Protein AF-A0A957EZR6-F1 (afdb_monomer)

Sequence (97 aa):
QTHYALALNYYDKAIENLSNEEQSQTAYDLEGAAYHLEMGLVWNGQSPSDDLVTLIGEIHTVTADIVTGNNVTPNQDAIDALGQHIQQLGEAVSGNQ

Nearest PDB structures (foldseek):
  6lea-assembly2_B  TM=6.381E-01  e=4.619E-01  Helicobacter pylori CPY1124
  3k1i-assembly2_B  TM=6.486E-01  e=7.116E-01  Helicobacter pylori 26695
  5xsj-assembly1_L  TM=7.041E-01  e=6.875E+00  Clostridium beijerinckii NCIMB 8052
  6dg6-assembly6_F  TM=4.941E-01  e=3.407E+00  synthetic construct
  5cwn-assembly1_A  TM=4.876E-01  e=6.875E+00  synthetic construct

Mean predicted aligned error: 6.13 Å

pLDDT: mean 79.16, std 13.03, range [39.66, 93.62]

Radius of gyration: 13.09 Å; Cα co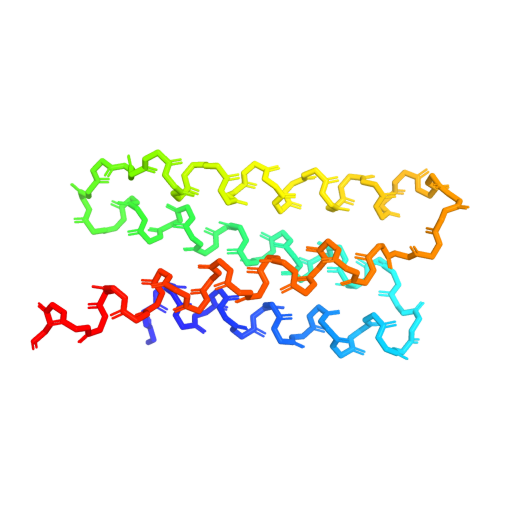ntacts (8 Å, |Δi|>4): 88; chains: 1; bounding box: 38×19×36 Å

Solvent-accessible surface area (backbone atoms only — not comparable to full-atom values): 5234 Å² total; per-residue (Å²): 132,56,36,63,61,51,16,52,53,23,42,56,47,18,55,53,27,48,76,70,68,33,52,73,56,18,30,52,22,35,52,48,16,38,54,25,48,54,50,37,31,67,73,68,72,47,81,74,50,71,69,58,54,49,49,42,52,50,43,55,52,53,30,48,48,49,73,69,59,70,86,56,76,70,56,59,69,58,55,53,49,51,51,53,53,52,49,54,52,50,48,60,59,60,73,73,109

Structure (mmCIF, N/CA/C/O backbone):
data_AF-A0A957EZR6-F1
#
_entry.id   AF-A0A957EZR6-F1
#
loop_
_atom_site.group_PDB
_atom_site.id
_atom_site.type_symbol
_atom_site.label_atom_id
_atom_site.label_alt_id
_atom_site.label_comp_id
_atom_site.label_asym_id
_atom_site.label_entity_id
_atom_site.label_seq_id
_atom_site.pdbx_PDB_ins_code
_atom_site.Cartn_x
_atom_site.Cartn_y
_atom_site.Cartn_z
_atom_site.occupancy
_atom_site.B_iso_or_equiv
_atom_site.auth_seq_id
_atom_site.auth_comp_id
_atom_site.auth_asym_id
_atom_site.auth_atom_id
_atom_site.pdbx_PDB_model_num
ATOM 1 N N . GLN A 1 1 ? 18.119 5.367 -2.198 1.00 56.03 1 GLN A N 1
ATOM 2 C CA . GLN A 1 1 ? 17.105 4.299 -2.086 1.00 56.03 1 GLN A CA 1
ATOM 3 C C . GLN A 1 1 ? 16.323 4.270 -3.384 1.00 56.03 1 GLN A C 1
ATOM 5 O O . 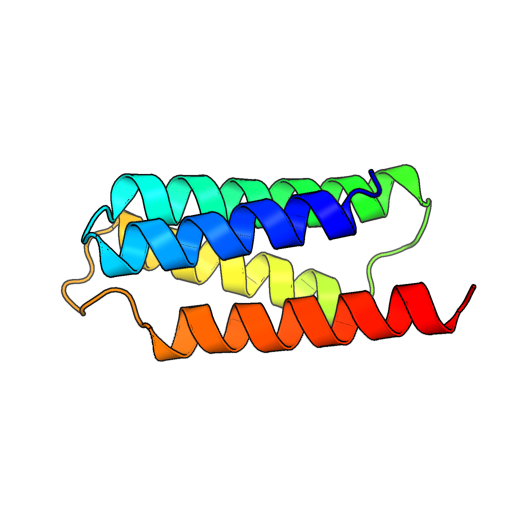GLN A 1 1 ? 16.051 5.337 -3.920 1.00 56.03 1 GLN A O 1
ATOM 10 N N . THR A 1 2 ? 16.037 3.087 -3.922 1.00 78.50 2 THR A N 1
ATOM 11 C CA . THR A 1 2 ? 15.140 2.944 -5.075 1.00 78.50 2 THR A CA 1
ATOM 12 C C . THR A 1 2 ? 13.709 3.280 -4.648 1.00 78.50 2 THR A C 1
ATOM 14 O O . THR A 1 2 ? 13.357 3.121 -3.480 1.00 78.50 2 THR A O 1
ATOM 17 N N . HIS A 1 3 ? 12.881 3.741 -5.582 1.00 82.50 3 HIS A N 1
ATOM 18 C CA . HIS A 1 3 ? 11.464 4.021 -5.333 1.00 82.50 3 HIS A CA 1
ATOM 19 C C . HIS A 1 3 ? 10.716 2.810 -4.745 1.00 82.50 3 HIS A C 1
ATOM 21 O O . HIS A 1 3 ? 9.948 2.969 -3.805 1.00 82.50 3 HIS A O 1
ATOM 27 N N . TYR A 1 4 ? 11.053 1.593 -5.182 1.00 80.12 4 TYR A N 1
ATOM 28 C CA . TYR A 1 4 ? 10.543 0.350 -4.593 1.00 80.12 4 TYR A CA 1
ATOM 29 C C . TYR A 1 4 ? 10.891 0.172 -3.108 1.00 80.12 4 TYR A C 1
ATOM 31 O O . TYR A 1 4 ? 10.034 -0.208 -2.319 1.00 80.12 4 TYR A O 1
ATOM 39 N N . ALA A 1 5 ? 12.124 0.484 -2.696 1.00 83.38 5 ALA A N 1
ATOM 40 C CA . ALA A 1 5 ? 12.513 0.387 -1.287 1.00 83.38 5 ALA A CA 1
ATOM 41 C C . ALA A 1 5 ? 11.769 1.407 -0.408 1.00 83.38 5 ALA A C 1
ATOM 43 O O . ALA A 1 5 ? 11.521 1.149 0.767 1.00 83.38 5 ALA A O 1
ATOM 44 N N . LEU A 1 6 ? 11.412 2.565 -0.973 1.00 88.25 6 LEU A N 1
ATOM 45 C CA . LEU A 1 6 ? 10.580 3.552 -0.287 1.00 88.25 6 LEU A CA 1
ATOM 46 C C . LEU A 1 6 ? 9.131 3.067 -0.182 1.00 88.25 6 LEU A C 1
ATOM 48 O O . LEU A 1 6 ? 8.563 3.162 0.898 1.00 88.25 6 LEU A O 1
ATOM 52 N N . ALA A 1 7 ? 8.573 2.486 -1.248 1.00 88.50 7 ALA A N 1
ATOM 53 C CA . ALA A 1 7 ? 7.231 1.908 -1.218 1.00 88.50 7 ALA A CA 1
ATOM 54 C C . ALA A 1 7 ? 7.091 0.811 -0.147 1.00 88.50 7 ALA A C 1
ATOM 56 O O . ALA A 1 7 ? 6.147 0.845 0.636 1.00 88.50 7 ALA A O 1
ATOM 57 N N . LEU A 1 8 ? 8.077 -0.089 -0.043 1.00 86.56 8 LEU A N 1
ATOM 58 C CA . LEU A 1 8 ? 8.145 -1.094 1.026 1.00 86.56 8 LEU A CA 1
ATOM 59 C C . LEU A 1 8 ? 8.194 -0.458 2.421 1.00 86.56 8 LEU A C 1
ATOM 61 O O . LEU A 1 8 ? 7.455 -0.868 3.304 1.00 86.56 8 LEU A O 1
ATOM 65 N N . ASN A 1 9 ? 9.013 0.580 2.619 1.00 90.69 9 ASN A N 1
ATOM 66 C CA . ASN A 1 9 ? 9.099 1.253 3.918 1.00 90.69 9 ASN A CA 1
ATOM 67 C C . ASN A 1 9 ? 7.771 1.894 4.347 1.00 90.69 9 ASN A C 1
ATOM 69 O O . ASN A 1 9 ? 7.439 1.882 5.529 1.00 90.69 9 ASN A O 1
ATOM 73 N N . TYR A 1 10 ? 7.040 2.484 3.403 1.00 92.06 10 TYR A N 1
ATOM 74 C CA . TYR A 1 10 ? 5.714 3.037 3.661 1.00 92.06 10 TYR A CA 1
ATOM 75 C C . TYR A 1 10 ? 4.689 1.937 3.947 1.00 92.06 10 TYR A C 1
ATOM 77 O O . TYR A 1 10 ? 3.927 2.055 4.899 1.00 92.06 10 TYR A O 1
ATOM 85 N N . TYR A 1 11 ? 4.727 0.831 3.205 1.00 90.69 11 TYR A N 1
ATOM 86 C CA . TYR A 1 11 ? 3.889 -0.329 3.494 1.00 90.69 11 TYR A CA 1
ATOM 87 C C . TYR A 1 11 ? 4.134 -0.897 4.907 1.00 90.69 11 TYR A C 1
ATOM 89 O O . TYR A 1 11 ? 3.182 -1.112 5.655 1.00 90.69 11 TYR A O 1
ATOM 97 N N . ASP A 1 12 ? 5.396 -1.056 5.320 1.00 90.75 12 ASP A N 1
ATOM 98 C CA . ASP A 1 12 ? 5.741 -1.541 6.665 1.00 90.75 12 ASP A CA 1
ATO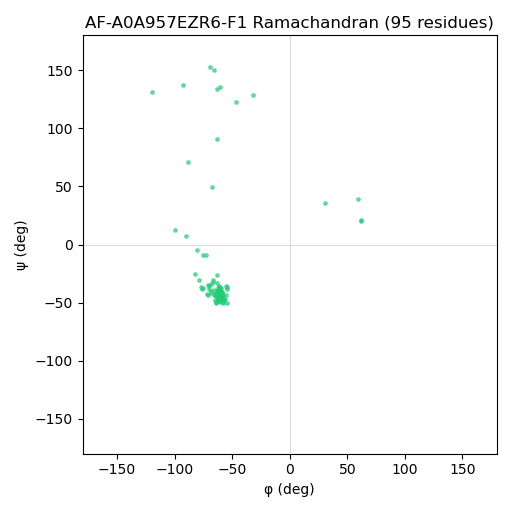M 99 C C . ASP A 1 12 ? 5.178 -0.620 7.765 1.00 90.75 12 ASP A C 1
ATOM 101 O O . ASP A 1 12 ? 4.657 -1.095 8.775 1.00 90.75 12 ASP A O 1
ATOM 105 N N . LYS A 1 13 ? 5.223 0.704 7.553 1.00 92.31 13 LYS A N 1
ATOM 106 C CA . LYS A 1 13 ? 4.603 1.680 8.465 1.00 92.31 13 LYS A CA 1
ATOM 107 C C . LYS A 1 13 ? 3.086 1.564 8.491 1.00 92.31 13 LYS A C 1
ATOM 109 O O . LYS A 1 13 ? 2.500 1.659 9.562 1.00 92.31 13 LYS A O 1
ATOM 114 N N . ALA A 1 14 ? 2.445 1.332 7.347 1.00 89.25 14 ALA A N 1
ATOM 115 C CA . ALA A 1 14 ? 1.003 1.119 7.304 1.00 89.25 14 ALA A CA 1
ATOM 116 C C . ALA A 1 14 ? 0.592 -0.091 8.165 1.00 89.25 14 ALA A C 1
ATOM 118 O O . ALA A 1 14 ? -0.372 0.002 8.917 1.00 89.25 14 ALA A O 1
ATOM 119 N N . ILE A 1 15 ? 1.359 -1.187 8.134 1.00 88.44 15 ILE A N 1
ATOM 120 C CA . ILE A 1 15 ? 1.136 -2.362 8.996 1.00 88.44 15 ILE A CA 1
ATOM 121 C C . ILE A 1 15 ? 1.317 -2.034 10.485 1.00 88.44 15 ILE A C 1
ATOM 123 O O . ILE A 1 15 ? 0.513 -2.461 11.322 1.00 88.44 15 ILE A O 1
ATOM 127 N N . GLU A 1 16 ? 2.359 -1.276 10.832 1.00 90.25 16 GLU A N 1
ATOM 128 C CA . GLU A 1 16 ? 2.594 -0.831 12.210 1.00 90.25 16 GLU A CA 1
ATOM 129 C C . GLU A 1 16 ? 1.427 0.029 12.718 1.00 90.25 16 GLU A C 1
ATOM 131 O O . GLU A 1 16 ? 0.863 -0.239 13.780 1.00 90.25 16 GLU A O 1
ATOM 136 N N . ASN A 1 17 ? 1.005 1.011 11.924 1.00 88.62 17 ASN A N 1
ATOM 137 C CA . ASN A 1 17 ? -0.071 1.933 12.277 1.00 88.62 17 ASN A CA 1
ATOM 138 C C . ASN A 1 17 ? -1.433 1.242 12.332 1.00 88.62 17 ASN A C 1
ATOM 140 O O . ASN A 1 17 ? -2.238 1.546 13.212 1.00 88.62 17 ASN A O 1
ATOM 144 N N . LEU A 1 18 ? -1.660 0.243 11.482 1.00 85.00 18 LEU A N 1
ATOM 145 C CA . LEU A 1 18 ? -2.841 -0.605 11.555 1.00 85.00 18 LEU A CA 1
ATOM 146 C C . LEU A 1 18 ? -2.905 -1.369 12.880 1.00 85.00 18 LEU A C 1
ATOM 148 O O . LEU A 1 18 ? -3.947 -1.390 13.536 1.00 85.00 18 LEU A O 1
ATOM 152 N N . SER A 1 19 ? -1.779 -1.956 13.288 1.00 85.62 19 SER A N 1
ATOM 153 C CA . SER A 1 19 ? -1.660 -2.706 14.545 1.00 85.62 19 SER A CA 1
ATOM 154 C C . SER A 1 19 ? -1.888 -1.820 15.775 1.00 85.62 19 SER A C 1
ATOM 156 O O . SER A 1 19 ? -2.334 -2.308 16.813 1.00 85.62 19 SER A O 1
ATOM 158 N N . ASN A 1 20 ? -1.617 -0.519 15.646 1.00 84.88 20 ASN A N 1
ATOM 159 C CA . ASN A 1 20 ? -1.849 0.502 16.667 1.00 84.88 20 ASN A CA 1
ATOM 160 C C . ASN A 1 20 ? -3.246 1.153 16.583 1.00 84.88 20 ASN A C 1
ATOM 162 O O . ASN A 1 20 ? -3.508 2.116 17.300 1.00 84.88 20 ASN A O 1
ATOM 166 N N . GLU A 1 21 ? -4.141 0.649 15.724 1.00 83.38 21 GLU A N 1
ATOM 167 C CA . GLU A 1 21 ? -5.483 1.201 15.468 1.00 83.38 21 GLU A CA 1
ATOM 168 C C . GLU A 1 21 ? -5.478 2.643 14.896 1.00 83.38 21 GLU A C 1
ATOM 170 O O . GLU A 1 21 ? -6.486 3.354 14.924 1.00 83.38 21 GLU A O 1
ATOM 175 N N . GLU A 1 22 ? -4.365 3.082 14.300 1.00 87.06 22 GLU A N 1
ATOM 176 C CA . GLU A 1 22 ? -4.187 4.409 13.703 1.00 87.06 22 GLU A CA 1
ATOM 177 C C . GLU A 1 22 ? -4.623 4.427 12.227 1.00 87.06 22 GLU A C 1
ATOM 179 O O . GLU A 1 22 ? -3.819 4.533 11.297 1.00 87.06 22 GLU A O 1
ATOM 184 N N . GLN A 1 23 ? -5.933 4.333 11.989 1.00 83.94 23 GLN A N 1
ATOM 185 C CA . GLN A 1 23 ? -6.511 4.202 10.640 1.00 83.94 23 GLN A CA 1
ATOM 186 C C . GLN A 1 23 ? -6.100 5.326 9.676 1.00 83.94 23 GLN A C 1
ATOM 188 O O . GLN A 1 23 ? -5.672 5.061 8.554 1.00 83.94 23 GLN A O 1
ATOM 193 N N . SER A 1 24 ? -6.176 6.586 10.111 1.00 86.88 24 SER A N 1
ATOM 194 C CA . SER A 1 24 ? -5.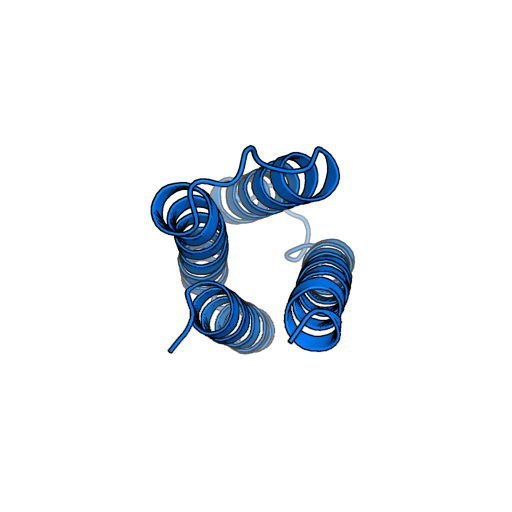796 7.729 9.269 1.00 86.88 24 SER A CA 1
ATOM 195 C C . SER A 1 24 ? 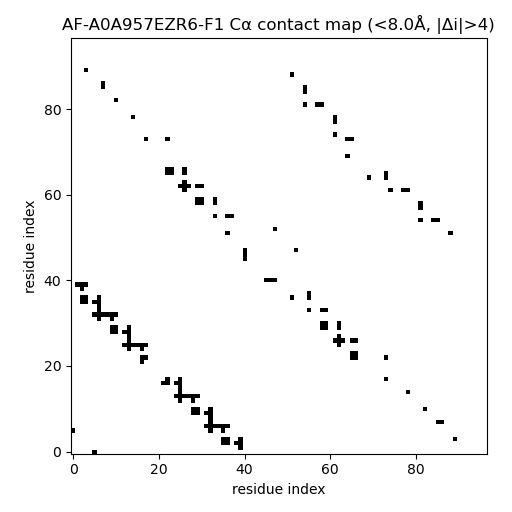-4.324 7.687 8.861 1.00 86.88 24 SER A C 1
ATOM 197 O O . SER A 1 24 ? -3.982 8.069 7.744 1.00 86.88 24 SER A O 1
ATOM 199 N N . GLN A 1 25 ? -3.459 7.217 9.760 1.00 90.69 25 GLN A N 1
ATOM 200 C CA . GLN A 1 25 ? -2.031 7.104 9.497 1.00 90.69 25 GLN A CA 1
ATOM 201 C C . GLN A 1 25 ? -1.734 5.895 8.595 1.00 90.69 25 GLN A C 1
ATOM 203 O O . GLN A 1 25 ? -0.960 6.016 7.652 1.00 90.69 25 GLN A O 1
ATOM 208 N N . THR A 1 26 ? -2.443 4.781 8.795 1.00 89.69 26 THR A N 1
ATOM 209 C CA . THR A 1 26 ? -2.417 3.611 7.900 1.00 89.69 26 THR A CA 1
ATOM 210 C C . THR A 1 26 ? -2.735 4.012 6.458 1.00 89.69 26 THR A C 1
ATOM 212 O O . THR A 1 26 ? -1.977 3.699 5.545 1.00 89.69 26 THR A O 1
ATOM 215 N N . ALA A 1 27 ? -3.824 4.761 6.251 1.00 89.19 27 ALA A N 1
ATOM 216 C CA . ALA A 1 27 ? -4.215 5.259 4.934 1.00 89.19 27 ALA A CA 1
ATOM 217 C C . ALA A 1 27 ? -3.161 6.201 4.327 1.00 89.19 27 ALA A C 1
ATOM 219 O O . ALA A 1 27 ? -2.841 6.095 3.145 1.00 89.19 27 ALA A O 1
ATOM 220 N N . TYR A 1 28 ? -2.594 7.103 5.133 1.00 92.62 28 TYR A N 1
ATOM 221 C CA . TYR A 1 28 ? -1.534 8.005 4.681 1.00 92.62 28 TYR A CA 1
ATOM 222 C C . TYR A 1 28 ? -0.294 7.242 4.201 1.00 92.62 28 TYR A C 1
ATOM 224 O O . TYR A 1 28 ? 0.266 7.556 3.150 1.00 92.62 28 TYR A O 1
ATOM 232 N N . ASP A 1 29 ? 0.131 6.230 4.954 1.00 93.62 29 ASP A N 1
ATOM 233 C CA . ASP A 1 29 ? 1.303 5.442 4.599 1.00 93.62 29 ASP A CA 1
ATOM 234 C C . ASP A 1 29 ? 1.046 4.545 3.376 1.00 93.62 29 ASP A C 1
ATOM 236 O O . ASP A 1 29 ? 1.924 4.428 2.523 1.00 93.62 29 ASP A O 1
ATOM 240 N N . LEU A 1 30 ? -0.167 4.005 3.198 1.00 91.31 30 LEU A N 1
ATOM 241 C CA . LEU A 1 30 ? -0.552 3.297 1.968 1.00 91.31 30 LEU A CA 1
ATOM 242 C C . LEU A 1 30 ? -0.492 4.205 0.727 1.00 91.31 30 LEU A C 1
ATOM 244 O O . LEU A 1 30 ? 0.094 3.820 -0.284 1.00 91.31 30 LEU A O 1
ATOM 248 N N . GLU A 1 31 ? -1.002 5.435 0.807 1.00 93.19 31 GLU A N 1
ATOM 249 C CA . GLU A 1 31 ? -0.860 6.423 -0.277 1.00 93.19 31 GLU A CA 1
ATOM 250 C C . GLU A 1 31 ? 0.609 6.759 -0.565 1.00 93.19 31 GLU A C 1
ATOM 252 O O . GLU A 1 31 ? 1.015 6.885 -1.723 1.00 93.19 31 GLU A O 1
ATOM 257 N N . GLY A 1 32 ? 1.445 6.833 0.474 1.00 93.25 32 GLY A N 1
ATOM 258 C CA . GLY A 1 32 ? 2.893 6.965 0.319 1.00 93.25 32 GLY A CA 1
ATOM 259 C C . GLY A 1 32 ? 3.508 5.801 -0.466 1.00 93.25 32 GLY A C 1
ATOM 260 O O . GLY A 1 32 ? 4.348 6.021 -1.346 1.00 93.25 32 GLY A O 1
ATOM 261 N N . ALA A 1 33 ? 3.071 4.568 -0.200 1.00 90.69 33 ALA A N 1
ATOM 262 C CA . ALA A 1 33 ? 3.526 3.390 -0.931 1.00 90.69 33 ALA A CA 1
ATOM 263 C C . ALA A 1 33 ? 3.133 3.452 -2.417 1.00 90.69 33 ALA A C 1
ATOM 265 O O . ALA A 1 33 ? 4.007 3.298 -3.276 1.00 90.69 33 ALA A O 1
ATOM 266 N N . ALA A 1 34 ? 1.866 3.757 -2.722 1.00 91.00 34 ALA A N 1
ATOM 267 C CA . ALA A 1 34 ? 1.378 3.928 -4.094 1.00 91.00 34 ALA A CA 1
ATOM 268 C C . ALA A 1 34 ? 2.155 5.018 -4.846 1.00 91.00 34 ALA A C 1
ATOM 270 O O . ALA A 1 34 ? 2.698 4.759 -5.920 1.00 91.00 34 ALA A O 1
ATOM 271 N N . TYR A 1 35 ? 2.315 6.198 -4.242 1.00 91.19 35 TYR A N 1
ATOM 272 C CA . TYR A 1 35 ? 3.073 7.303 -4.833 1.00 91.19 35 TYR A CA 1
ATOM 273 C C . TYR A 1 35 ? 4.50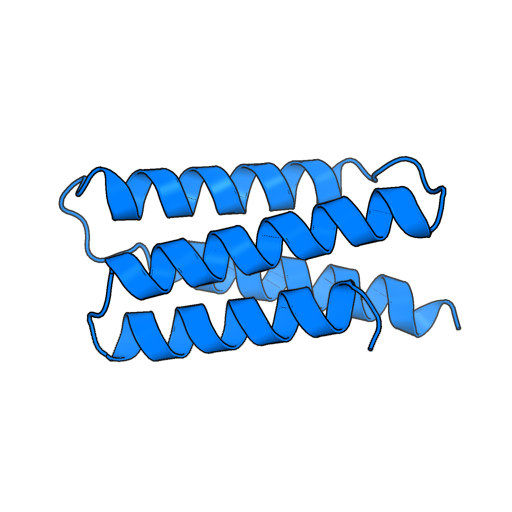1 6.892 -5.210 1.00 91.19 35 TYR A C 1
ATOM 275 O O . TYR A 1 35 ? 5.011 7.228 -6.283 1.00 91.19 35 TYR A O 1
ATOM 283 N N . HIS A 1 36 ? 5.186 6.150 -4.339 1.00 89.12 36 HIS A N 1
ATOM 284 C CA . HIS A 1 36 ? 6.542 5.713 -4.639 1.00 89.12 36 HIS A CA 1
ATOM 285 C C . HIS A 1 36 ? 6.590 4.664 -5.753 1.00 89.12 36 HIS A C 1
ATOM 287 O O . HIS A 1 36 ? 7.505 4.733 -6.574 1.00 89.12 36 HIS A O 1
ATOM 293 N N . LEU A 1 37 ? 5.613 3.759 -5.836 1.00 85.69 37 LEU A N 1
ATOM 294 C CA . LEU A 1 37 ? 5.477 2.824 -6.956 1.00 85.69 37 LEU A CA 1
ATOM 295 C C . LEU A 1 37 ? 5.257 3.565 -8.287 1.00 85.69 37 LEU A C 1
ATOM 297 O O . LEU A 1 37 ? 5.971 3.304 -9.258 1.00 85.69 37 LEU A O 1
ATOM 301 N N . GLU A 1 38 ? 4.362 4.555 -8.309 1.00 86.38 38 GLU A N 1
ATOM 302 C CA . GLU A 1 38 ? 4.116 5.424 -9.468 1.00 86.38 38 GLU A CA 1
ATOM 303 C C . GLU A 1 38 ? 5.372 6.183 -9.903 1.00 86.38 38 GLU A C 1
ATOM 305 O O . GLU A 1 38 ? 5.739 6.212 -11.079 1.00 86.38 38 GLU A O 1
ATOM 310 N N . MET A 1 39 ? 6.093 6.772 -8.952 1.00 83.00 39 MET A N 1
ATOM 311 C CA . MET A 1 39 ? 7.314 7.511 -9.256 1.00 83.00 39 MET A CA 1
ATOM 312 C C . MET A 1 39 ? 8.440 6.606 -9.769 1.00 83.00 39 MET A C 1
ATOM 314 O O . MET A 1 39 ? 9.224 7.025 -10.625 1.00 83.00 39 MET A O 1
ATOM 318 N N . GLY A 1 40 ? 8.506 5.357 -9.297 1.00 75.56 40 GLY A N 1
ATOM 319 C CA . GLY A 1 40 ? 9.434 4.353 -9.813 1.00 75.56 40 GLY A CA 1
ATOM 320 C C . GLY A 1 40 ? 9.228 4.066 -11.302 1.00 75.56 40 GLY A C 1
ATOM 321 O O . GLY A 1 40 ? 10.210 3.925 -12.033 1.00 75.56 40 GLY A O 1
ATOM 322 N N . LEU A 1 41 ? 7.975 4.062 -11.766 1.00 72.31 41 LEU A N 1
ATOM 323 C CA . LEU A 1 41 ? 7.625 3.904 -13.182 1.00 72.31 41 LEU A CA 1
ATOM 324 C C . LEU A 1 41 ? 8.136 5.066 -14.026 1.00 72.31 41 LEU A C 1
ATOM 326 O O . LEU A 1 41 ? 8.826 4.865 -15.028 1.00 72.31 41 LEU A O 1
ATOM 330 N N . VAL A 1 42 ? 7.836 6.288 -13.580 1.00 73.31 42 VAL A N 1
ATOM 331 C CA . VAL A 1 42 ? 8.218 7.517 -14.281 1.00 73.31 42 VAL A CA 1
ATOM 332 C C . VAL A 1 42 ? 9.739 7.616 -14.409 1.00 73.31 42 VAL A C 1
ATOM 334 O O . VAL A 1 42 ? 10.249 7.950 -15.477 1.00 73.31 42 VAL A O 1
ATOM 337 N N . TRP A 1 43 ? 10.479 7.313 -13.341 1.00 64.62 43 TRP A N 1
ATOM 338 C CA . TRP A 1 43 ? 11.933 7.495 -13.312 1.00 64.62 43 TRP A CA 1
ATOM 339 C C . TRP A 1 43 ? 12.712 6.391 -14.026 1.00 64.62 43 TRP A C 1
ATOM 341 O O . TRP A 1 43 ? 13.764 6.674 -14.595 1.00 64.62 43 TRP A O 1
ATOM 351 N N . ASN A 1 44 ? 12.199 5.158 -14.050 1.00 66.69 44 ASN A N 1
ATOM 352 C CA . ASN A 1 44 ? 12.837 4.065 -14.787 1.00 66.69 44 ASN A CA 1
ATOM 353 C C . ASN A 1 44 ? 12.523 4.095 -16.292 1.00 66.69 44 ASN A C 1
ATOM 355 O O . ASN A 1 44 ? 13.070 3.285 -17.040 1.00 66.69 44 ASN A O 1
ATOM 359 N N . GLY A 1 45 ? 11.653 5.007 -16.751 1.00 61.00 45 GLY A N 1
ATOM 360 C CA . GLY A 1 45 ? 11.248 5.105 -18.157 1.00 61.00 45 GLY A CA 1
ATOM 361 C C . GLY A 1 45 ? 10.544 3.845 -18.669 1.00 61.00 45 GLY A C 1
ATOM 362 O O . GLY A 1 45 ? 10.518 3.597 -19.875 1.00 61.00 45 GLY A O 1
ATOM 363 N N . GLN A 1 46 ? 10.014 3.027 -17.757 1.00 66.19 46 GLN A N 1
ATOM 364 C CA . GLN A 1 46 ? 9.329 1.783 -18.076 1.00 66.19 46 GLN A CA 1
ATOM 365 C C . GLN A 1 46 ? 7.834 2.054 -18.209 1.00 66.19 46 GLN A C 1
ATOM 367 O O . GLN A 1 46 ? 7.243 2.769 -17.401 1.00 66.19 46 GLN A O 1
ATOM 372 N N . SER A 1 47 ? 7.210 1.468 -19.234 1.00 70.31 47 SER A N 1
ATOM 373 C CA . SER A 1 47 ? 5.752 1.348 -19.227 1.00 70.31 47 SER A CA 1
ATOM 374 C C . SER A 1 47 ? 5.360 0.454 -18.052 1.00 70.31 47 SER A C 1
ATOM 376 O O . SER A 1 47 ? 6.011 -0.578 -17.858 1.00 70.31 47 SER A O 1
ATOM 378 N N . PRO A 1 48 ? 4.353 0.839 -17.257 1.00 71.62 48 PRO A N 1
ATOM 379 C CA . PRO A 1 48 ? 3.930 0.012 -16.144 1.00 71.62 48 PRO A CA 1
ATOM 380 C C . PRO A 1 48 ? 3.447 -1.347 -16.636 1.00 71.62 48 PRO A C 1
ATOM 382 O O . PRO A 1 48 ? 2.720 -1.423 -17.625 1.00 71.62 48 PRO A O 1
ATOM 385 N N . SER A 1 49 ? 3.874 -2.414 -15.957 1.00 78.69 49 SER A N 1
ATOM 386 C CA . SER A 1 49 ? 3.259 -3.726 -16.138 1.00 78.69 49 SER A CA 1
ATOM 387 C C . SER A 1 49 ? 1.818 -3.685 -15.633 1.00 78.69 49 SER A C 1
ATOM 389 O O . SER A 1 49 ? 1.512 -2.946 -14.693 1.00 78.69 49 SER A O 1
ATOM 391 N N . ASP A 1 50 ? 0.946 -4.503 -16.223 1.00 81.50 50 ASP A N 1
ATOM 392 C CA . ASP A 1 50 ? -0.451 -4.624 -15.786 1.00 81.50 50 ASP A CA 1
ATOM 393 C C . ASP A 1 50 ? -0.547 -4.985 -14.291 1.00 81.50 50 ASP A C 1
ATOM 395 O O . ASP A 1 50 ? -1.395 -4.447 -13.579 1.00 81.50 50 ASP A O 1
ATOM 399 N N . ASP A 1 51 ? 0.380 -5.809 -13.789 1.00 81.75 51 ASP A N 1
ATOM 400 C CA . ASP A 1 51 ? 0.472 -6.191 -12.373 1.00 81.75 51 ASP A CA 1
ATOM 401 C C . ASP A 1 51 ? 0.731 -4.986 -11.458 1.00 81.75 51 ASP A C 1
ATOM 403 O O . ASP A 1 51 ? 0.135 -4.861 -10.390 1.00 81.75 51 ASP A O 1
ATOM 407 N N . LEU A 1 52 ? 1.590 -4.054 -11.882 1.00 80.81 52 LEU A N 1
ATOM 408 C CA . LEU A 1 52 ? 1.914 -2.873 -11.087 1.00 80.81 52 LEU A CA 1
ATOM 409 C C . LEU A 1 52 ? 0.785 -1.836 -11.120 1.00 80.81 52 LEU A C 1
ATOM 411 O O . LEU A 1 52 ? 0.493 -1.223 -10.096 1.00 80.81 52 LEU A O 1
ATOM 415 N N . VAL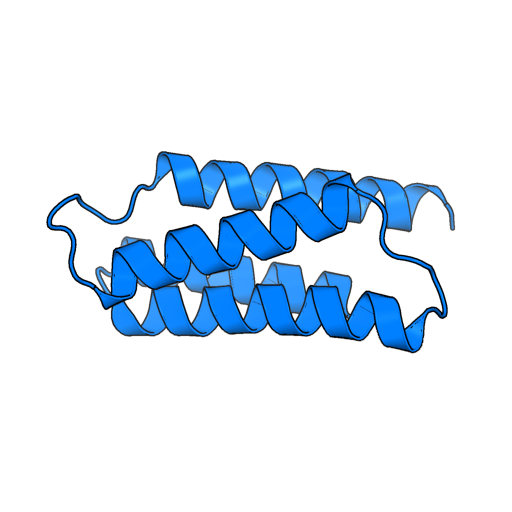 A 1 53 ? 0.114 -1.667 -12.266 1.00 84.88 53 VAL A N 1
ATOM 416 C CA . VAL A 1 53 ? -1.105 -0.839 -12.347 1.00 84.88 53 VAL A CA 1
ATOM 417 C C . VAL A 1 53 ? -2.195 -1.402 -11.437 1.00 84.88 53 VAL A C 1
ATOM 419 O O . VAL A 1 53 ? -2.840 -0.645 -10.712 1.00 84.88 53 VAL A O 1
ATOM 422 N N . THR A 1 54 ? -2.374 -2.725 -11.456 1.00 87.38 54 THR A N 1
ATOM 423 C CA . THR A 1 54 ? -3.349 -3.424 -10.612 1.00 87.38 54 THR A CA 1
ATOM 424 C C . THR A 1 54 ? -3.044 -3.195 -9.136 1.00 87.38 54 THR A C 1
ATOM 426 O O . THR A 1 54 ? -3.923 -2.732 -8.415 1.00 87.38 54 THR A O 1
ATOM 429 N N . LEU A 1 55 ? -1.792 -3.391 -8.710 1.00 86.38 55 LEU A N 1
ATOM 430 C CA . LEU A 1 55 ? -1.372 -3.138 -7.332 1.00 86.38 55 LEU A CA 1
ATOM 431 C C . LEU A 1 55 ? -1.640 -1.692 -6.891 1.00 86.38 55 LEU A C 1
ATOM 433 O O . LEU A 1 55 ? -2.194 -1.471 -5.819 1.00 86.38 55 LEU A O 1
ATOM 437 N N . ILE A 1 56 ? -1.272 -0.694 -7.699 1.00 88.69 56 ILE A N 1
ATOM 438 C CA . ILE A 1 56 ? -1.520 0.719 -7.358 1.00 88.69 56 ILE A CA 1
ATOM 439 C C . ILE A 1 56 ? -3.028 0.969 -7.177 1.00 88.69 56 ILE A C 1
ATOM 441 O O . ILE A 1 56 ? -3.443 1.609 -6.210 1.00 88.69 56 ILE A O 1
ATOM 445 N N . GLY A 1 57 ? -3.865 0.400 -8.050 1.00 89.06 57 GLY A N 1
ATOM 446 C CA . GLY A 1 57 ? -5.323 0.465 -7.922 1.00 89.06 57 GLY A CA 1
ATOM 447 C C . GLY A 1 57 ? -5.868 -0.216 -6.659 1.00 89.06 57 GLY A C 1
ATOM 448 O O . GLY A 1 57 ? -6.774 0.319 -6.013 1.00 89.06 57 GLY A O 1
ATOM 449 N N . GLU A 1 58 ? -5.311 -1.367 -6.277 1.00 89.06 58 GLU A N 1
ATOM 450 C CA . GLU A 1 58 ? -5.653 -2.068 -5.034 1.00 89.06 58 GLU A CA 1
ATOM 451 C C . GLU A 1 58 ? -5.292 -1.222 -3.807 1.00 89.06 58 GLU A C 1
ATOM 453 O O . GLU A 1 58 ? -6.131 -1.066 -2.918 1.00 89.06 58 GLU A O 1
ATOM 458 N N . ILE A 1 59 ? -4.101 -0.606 -3.785 1.00 90.00 59 ILE A N 1
ATOM 459 C CA . ILE A 1 59 ? -3.673 0.281 -2.691 1.00 90.00 59 ILE A CA 1
ATOM 460 C C . ILE A 1 59 ? -4.666 1.436 -2.525 1.00 90.00 59 ILE A C 1
ATOM 462 O O . ILE A 1 59 ? -5.168 1.650 -1.423 1.00 90.00 59 ILE A O 1
ATOM 466 N N . HIS A 1 60 ? -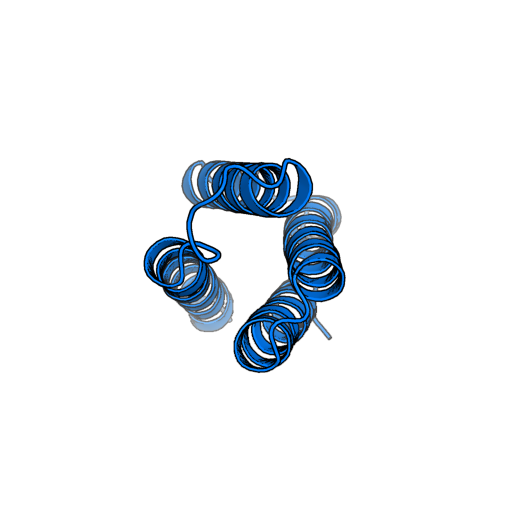5.017 2.139 -3.607 1.00 90.25 60 HIS A N 1
ATOM 467 C CA . HIS A 1 60 ? -5.987 3.240 -3.542 1.00 90.25 60 HIS A CA 1
ATOM 468 C C . HIS A 1 60 ? -7.373 2.788 -3.078 1.00 90.25 60 HIS A C 1
ATOM 470 O O . HIS A 1 60 ? -8.048 3.514 -2.347 1.00 90.25 60 HIS A O 1
ATOM 476 N N . THR A 1 61 ? -7.805 1.592 -3.481 1.00 88.75 61 THR A N 1
ATOM 477 C CA . THR A 1 61 ? -9.090 1.032 -3.046 1.00 88.75 61 THR A CA 1
ATOM 478 C C . THR A 1 61 ? -9.085 0.774 -1.540 1.00 88.75 61 THR A C 1
ATOM 480 O O . THR A 1 61 ? -9.986 1.233 -0.839 1.00 88.75 61 THR A O 1
ATOM 483 N N . VAL A 1 62 ? -8.035 0.127 -1.023 1.00 86.25 62 VAL A N 1
ATOM 484 C CA . VAL A 1 62 ? -7.879 -0.135 0.415 1.00 86.25 62 VAL A CA 1
ATOM 485 C C . VAL A 1 62 ? -7.789 1.171 1.209 1.00 86.25 62 VAL A C 1
ATOM 487 O O . VAL A 1 62 ? -8.466 1.311 2.227 1.00 86.25 62 VAL A O 1
ATOM 490 N N . THR A 1 63 ? -7.031 2.165 0.736 1.00 88.25 63 THR A N 1
ATOM 491 C CA . THR A 1 63 ? -6.984 3.498 1.359 1.00 88.25 63 THR A CA 1
ATOM 492 C C . THR A 1 63 ? -8.374 4.131 1.423 1.00 88.25 63 THR A C 1
ATOM 494 O O . THR A 1 63 ? -8.772 4.645 2.472 1.00 88.25 63 THR A O 1
ATOM 497 N N . ALA A 1 64 ? -9.131 4.105 0.323 1.00 87.00 64 ALA A N 1
ATOM 498 C CA . ALA A 1 64 ? -10.467 4.688 0.271 1.00 87.00 64 ALA A CA 1
ATOM 499 C C . ALA A 1 64 ? -11.426 4.009 1.261 1.00 87.00 64 ALA A C 1
ATOM 501 O O . ALA A 1 64 ? -12.190 4.701 1.940 1.00 87.00 64 ALA A O 1
ATOM 502 N N . ASP A 1 65 ? -11.355 2.685 1.401 1.00 83.81 65 ASP A N 1
ATOM 503 C CA . ASP A 1 65 ? -12.150 1.931 2.375 1.00 83.81 65 ASP A CA 1
ATOM 504 C C . ASP A 1 65 ? -11.814 2.320 3.823 1.00 83.81 65 ASP A C 1
ATOM 506 O O . ASP A 1 65 ? -12.723 2.511 4.637 1.00 83.81 65 ASP A O 1
ATOM 510 N N . ILE A 1 66 ? -10.527 2.519 4.131 1.00 82.50 66 ILE A N 1
ATOM 511 C CA . ILE A 1 66 ? -10.070 2.989 5.448 1.00 82.50 66 ILE A CA 1
ATOM 512 C C . ILE A 1 66 ? -10.593 4.403 5.733 1.00 82.50 66 ILE A C 1
ATOM 514 O O . ILE A 1 66 ? -11.160 4.654 6.795 1.00 82.50 66 ILE A O 1
ATOM 518 N N . VAL A 1 67 ? -10.433 5.334 4.787 1.00 82.81 67 VAL A N 1
ATOM 519 C C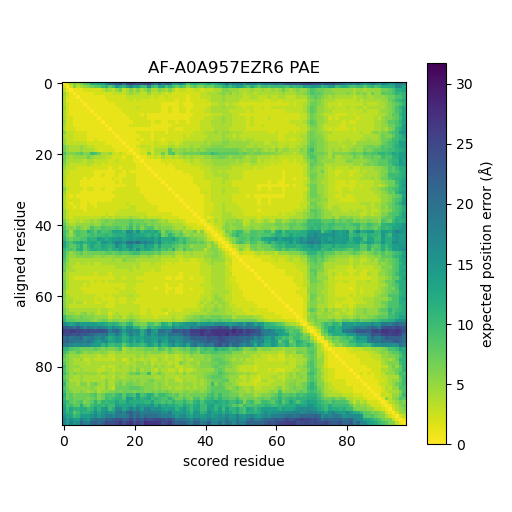A . VAL A 1 67 ? -10.803 6.752 4.966 1.00 82.81 67 VAL A CA 1
ATOM 520 C C . VAL A 1 67 ? -12.313 6.948 5.054 1.00 82.81 67 VAL A C 1
ATOM 522 O O . VAL A 1 67 ? -12.789 7.762 5.845 1.00 82.81 67 VAL A O 1
ATOM 525 N N . THR A 1 68 ? -13.083 6.228 4.237 1.00 81.31 68 THR A N 1
ATOM 526 C CA . THR A 1 68 ? -14.549 6.348 4.231 1.00 81.31 68 THR A CA 1
ATOM 527 C C . THR A 1 68 ? -15.197 5.713 5.457 1.00 81.31 68 THR A C 1
ATOM 529 O O . THR A 1 68 ? -16.388 5.930 5.686 1.00 81.31 68 THR A O 1
ATOM 532 N N . GLY A 1 69 ? -14.427 4.989 6.278 1.00 65.88 69 GLY A N 1
ATOM 533 C CA . GLY A 1 69 ? -14.926 4.386 7.504 1.00 65.88 69 GLY A CA 1
ATOM 534 C C . GLY A 1 69 ? -16.066 3.421 7.211 1.00 65.88 69 GLY A C 1
ATOM 535 O O . GLY A 1 69 ? -17.041 3.385 7.963 1.00 65.88 69 GLY A O 1
ATOM 536 N N . ASN A 1 70 ? -15.962 2.652 6.120 1.00 60.50 70 ASN A N 1
ATOM 537 C CA . ASN A 1 70 ? -16.900 1.590 5.753 1.00 60.50 70 ASN A CA 1
ATOM 538 C C . ASN A 1 70 ? -16.827 0.410 6.755 1.00 60.50 70 ASN A C 1
ATOM 540 O O . ASN A 1 70 ? -16.691 -0.729 6.347 1.00 60.50 70 ASN A O 1
ATOM 544 N N . ASN A 1 71 ? -16.896 0.693 8.068 1.00 44.72 71 ASN A N 1
ATOM 545 C CA . ASN A 1 71 ? -17.232 -0.132 9.238 1.00 44.72 71 ASN A CA 1
ATOM 546 C C . ASN A 1 71 ? -16.889 -1.630 9.202 1.00 44.72 71 ASN A C 1
ATOM 548 O O . ASN A 1 71 ? -17.577 -2.459 9.799 1.00 44.72 71 ASN A O 1
ATOM 552 N N . VAL A 1 72 ? -15.774 -1.967 8.581 1.00 48.22 72 VAL A N 1
ATOM 553 C CA . VAL A 1 72 ? -15.076 -3.226 8.746 1.00 48.22 72 VAL A CA 1
ATOM 554 C C . VAL A 1 72 ? -13.708 -2.817 9.261 1.00 48.22 72 VAL A C 1
ATOM 556 O O . VAL A 1 72 ? -13.110 -1.880 8.734 1.00 48.22 72 VAL A O 1
ATOM 559 N N . THR A 1 73 ? -13.245 -3.455 10.336 1.00 55.19 73 THR A N 1
ATOM 560 C CA . THR A 1 73 ? -11.833 -3.456 10.736 1.00 55.19 73 THR A CA 1
ATOM 561 C C . THR A 1 73 ? -10.970 -3.374 9.476 1.00 55.19 73 THR A C 1
ATOM 563 O O . THR A 1 73 ? -11.267 -4.150 8.560 1.00 55.19 73 THR A O 1
ATOM 566 N N . PRO A 1 74 ? -10.000 -2.438 9.371 1.00 57.34 74 PRO A N 1
ATOM 567 C CA . PRO A 1 74 ? -9.244 -2.251 8.136 1.00 57.34 74 PRO A CA 1
ATOM 568 C C . PRO A 1 74 ? -8.809 -3.623 7.663 1.00 57.34 74 PRO A C 1
ATOM 570 O O . PRO A 1 74 ? -8.291 -4.388 8.476 1.00 57.34 74 PRO A O 1
ATOM 573 N N . ASN A 1 75 ? -9.194 -3.979 6.438 1.00 70.25 75 ASN A N 1
ATOM 574 C CA . ASN A 1 75 ? -9.202 -5.363 5.994 1.00 70.25 75 ASN A CA 1
ATOM 575 C C . ASN A 1 75 ? -7.759 -5.884 6.005 1.00 70.25 75 ASN A C 1
ATOM 577 O O . ASN A 1 75 ? -7.032 -5.693 5.035 1.00 70.25 75 ASN A O 1
ATOM 581 N N . GLN A 1 76 ? -7.340 -6.464 7.134 1.00 73.56 76 GLN A N 1
ATOM 582 C CA . GLN A 1 76 ? -5.978 -6.926 7.385 1.00 73.56 76 GLN A CA 1
ATOM 583 C C . GLN A 1 76 ? -5.565 -7.874 6.264 1.00 73.56 76 GLN A C 1
ATOM 585 O O . GLN A 1 76 ? -4.470 -7.743 5.744 1.00 73.56 76 GLN A O 1
ATOM 590 N N . ASP A 1 77 ? -6.491 -8.716 5.798 1.00 79.44 77 ASP A N 1
ATOM 591 C CA . ASP A 1 77 ? -6.273 -9.613 4.666 1.00 79.44 77 ASP A CA 1
ATOM 592 C C . ASP A 1 77 ? -5.977 -8.851 3.363 1.00 79.44 77 ASP A C 1
ATOM 594 O O . ASP A 1 77 ? -5.146 -9.287 2.568 1.00 79.44 77 ASP A O 1
ATOM 598 N N . ALA A 1 78 ? -6.631 -7.707 3.128 1.00 79.06 78 ALA A N 1
ATOM 599 C CA . ALA A 1 78 ? -6.355 -6.874 1.959 1.00 79.06 78 ALA A CA 1
ATOM 600 C C . ALA A 1 78 ? -4.994 -6.190 2.073 1.00 79.06 78 ALA A C 1
ATOM 602 O O . ALA A 1 78 ? -4.242 -6.181 1.106 1.00 79.06 78 ALA A O 1
ATOM 603 N N . ILE A 1 79 ? -4.652 -5.654 3.247 1.00 81.44 79 ILE A N 1
ATOM 604 C CA . ILE A 1 79 ? -3.348 -5.021 3.462 1.00 81.44 79 ILE A CA 1
ATOM 605 C C . ILE A 1 79 ? -2.236 -6.074 3.353 1.00 81.44 79 ILE A C 1
ATOM 607 O O . ILE A 1 79 ? -1.275 -5.859 2.623 1.00 81.44 79 ILE A O 1
ATOM 611 N N . ASP A 1 80 ? -2.405 -7.254 3.945 1.00 83.75 80 ASP A N 1
ATOM 612 C CA . ASP A 1 80 ? -1.462 -8.368 3.824 1.00 83.75 80 ASP A CA 1
ATOM 613 C C . ASP A 1 80 ? -1.296 -8.822 2.358 1.00 83.75 80 ASP A C 1
ATOM 615 O O . ASP A 1 80 ? -0.178 -9.123 1.924 1.00 83.75 80 ASP A O 1
ATOM 619 N N . ALA A 1 81 ? -2.377 -8.828 1.565 1.00 84.31 81 ALA A N 1
ATOM 620 C CA . ALA A 1 81 ? -2.320 -9.110 0.129 1.00 84.31 81 ALA A CA 1
ATOM 621 C C . ALA A 1 81 ? -1.502 -8.057 -0.642 1.00 84.31 81 ALA A C 1
ATOM 623 O O . ALA A 1 81 ? -0.687 -8.427 -1.493 1.00 84.31 81 ALA A O 1
ATOM 624 N N . LEU A 1 82 ? -1.636 -6.767 -0.298 1.00 84.25 82 LEU A N 1
ATOM 625 C CA . LEU A 1 82 ? -0.790 -5.703 -0.858 1.00 84.25 82 LEU A CA 1
ATOM 626 C C . LEU A 1 82 ? 0.691 -5.969 -0.560 1.00 84.25 82 LEU A C 1
ATOM 628 O O . LEU A 1 82 ? 1.530 -5.843 -1.452 1.00 84.25 82 LEU A O 1
ATOM 632 N N . GLY A 1 83 ? 1.021 -6.398 0.662 1.00 82.06 83 GLY A N 1
ATOM 633 C CA . GLY A 1 83 ? 2.391 -6.746 1.045 1.00 82.06 83 GLY A CA 1
ATOM 634 C C . GLY A 1 83 ? 2.989 -7.873 0.215 1.00 82.06 83 GLY A C 1
ATOM 635 O O . GLY A 1 83 ? 4.139 -7.774 -0.221 1.00 82.06 83 GLY A O 1
ATOM 636 N N . GLN A 1 84 ? 2.204 -8.921 -0.052 1.00 83.69 84 GLN A N 1
ATOM 637 C CA . GLN A 1 84 ? 2.631 -10.028 -0.910 1.00 83.69 84 GLN A CA 1
ATOM 638 C C . GLN A 1 84 ? 2.897 -9.559 -2.345 1.00 83.69 84 GLN A C 1
ATOM 640 O O . GLN A 1 84 ? 3.935 -9.908 -2.910 1.00 83.69 84 GLN A O 1
ATOM 645 N N . HIS A 1 85 ? 2.022 -8.727 -2.919 1.00 82.25 85 HIS A N 1
ATOM 646 C CA . HIS A 1 85 ? 2.234 -8.158 -4.254 1.00 82.25 85 HIS A CA 1
ATOM 647 C C . HIS A 1 85 ? 3.469 -7.241 -4.313 1.00 82.25 85 HIS A C 1
ATOM 649 O O . HIS A 1 85 ? 4.279 -7.360 -5.236 1.00 82.25 85 HIS A O 1
ATOM 655 N N . ILE A 1 86 ? 3.670 -6.361 -3.323 1.00 77.75 86 ILE A N 1
ATOM 656 C CA . ILE A 1 86 ? 4.844 -5.472 -3.276 1.00 77.75 86 ILE A CA 1
ATOM 657 C C . ILE A 1 86 ? 6.140 -6.294 -3.163 1.00 77.75 86 ILE A C 1
ATOM 659 O O . ILE A 1 86 ? 7.114 -5.988 -3.856 1.00 77.75 86 ILE A O 1
ATOM 663 N N . GLN A 1 87 ? 6.167 -7.350 -2.338 1.00 77.88 87 GLN A N 1
ATOM 664 C CA . GLN A 1 87 ? 7.327 -8.244 -2.231 1.00 77.88 87 GLN A CA 1
ATOM 665 C C . GLN A 1 87 ? 7.631 -8.959 -3.549 1.00 77.88 87 GLN A C 1
ATOM 667 O O . GLN A 1 87 ? 8.777 -8.925 -3.997 1.00 77.88 87 GLN A O 1
ATOM 672 N N . GLN A 1 88 ? 6.621 -9.537 -4.205 1.00 77.62 88 GLN A N 1
ATOM 673 C CA . GLN A 1 88 ? 6.791 -10.236 -5.485 1.00 77.62 88 GLN A CA 1
ATOM 674 C C . GLN A 1 88 ? 7.367 -9.316 -6.571 1.00 77.62 88 GLN A C 1
ATOM 676 O O . GLN A 1 88 ? 8.276 -9.702 -7.310 1.00 77.62 88 GLN A O 1
ATOM 681 N N . LEU A 1 89 ? 6.895 -8.070 -6.641 1.00 71.25 89 LEU A N 1
ATOM 682 C CA . LEU A 1 89 ? 7.429 -7.078 -7.577 1.00 71.25 89 LEU A CA 1
ATOM 683 C C . LEU A 1 89 ? 8.846 -6.630 -7.196 1.00 71.25 89 LEU A C 1
ATOM 685 O O . LEU A 1 89 ? 9.700 -6.474 -8.071 1.00 71.25 89 LEU A O 1
ATOM 689 N N . GLY A 1 90 ? 9.131 -6.470 -5.902 1.00 65.06 90 GLY A N 1
ATOM 690 C CA . GLY A 1 90 ? 10.474 -6.172 -5.403 1.00 65.06 90 GLY A CA 1
ATOM 691 C C . GLY A 1 90 ? 11.498 -7.252 -5.772 1.00 65.06 90 GLY A C 1
ATOM 692 O O . GLY A 1 90 ? 12.602 -6.928 -6.223 1.00 65.06 90 GLY A O 1
ATOM 693 N N . GLU A 1 91 ? 11.128 -8.529 -5.647 1.00 63.69 91 GLU A N 1
ATOM 694 C CA . GLU A 1 91 ? 11.945 -9.683 -6.048 1.00 63.69 91 GLU A CA 1
ATOM 695 C C . GLU A 1 91 ? 12.177 -9.722 -7.566 1.00 63.69 91 GLU A C 1
ATOM 697 O O . GLU A 1 91 ? 13.307 -9.920 -8.015 1.00 63.69 91 GLU A O 1
ATOM 702 N N . ALA A 1 92 ? 11.148 -9.441 -8.373 1.00 60.09 92 ALA A N 1
ATOM 703 C CA . ALA A 1 92 ? 11.270 -9.384 -9.831 1.00 60.09 92 ALA A CA 1
ATOM 704 C C . ALA A 1 92 ? 12.225 -8.272 -10.315 1.00 60.09 92 ALA A C 1
ATOM 706 O O . ALA A 1 92 ? 12.921 -8.429 -11.321 1.00 60.09 92 ALA A O 1
ATOM 707 N N . VAL A 1 93 ? 12.291 -7.148 -9.596 1.00 55.25 93 VAL A N 1
ATOM 708 C CA . VAL A 1 93 ? 13.207 -6.036 -9.903 1.00 55.25 93 VAL A CA 1
ATOM 709 C C . VAL A 1 93 ? 14.639 -6.339 -9.453 1.00 55.25 93 VAL A C 1
ATOM 711 O O . VAL A 1 93 ? 15.587 -5.972 -10.145 1.00 55.25 93 VAL A O 1
ATOM 714 N N . SER A 1 94 ? 14.814 -7.017 -8.317 1.00 51.97 94 SER A N 1
ATOM 715 C CA . SER A 1 94 ? 16.137 -7.337 -7.759 1.00 51.97 94 SER A CA 1
ATOM 716 C C . SER A 1 94 ? 16.785 -8.584 -8.375 1.00 51.97 94 SER A C 1
ATOM 718 O O . SER A 1 94 ? 18.008 -8.649 -8.442 1.00 51.97 94 SER A O 1
ATOM 720 N N . GLY A 1 95 ? 16.000 -9.524 -8.909 1.00 43.38 95 GLY A N 1
ATOM 721 C CA . GLY A 1 95 ? 16.495 -10.675 -9.677 1.00 43.38 95 GLY A CA 1
ATOM 722 C C . GLY A 1 95 ? 16.948 -10.355 -11.110 1.00 43.38 95 GLY A C 1
ATOM 723 O O . GLY A 1 95 ? 17.530 -11.213 -11.768 1.00 43.38 95 GLY A O 1
ATOM 724 N N . ASN A 1 96 ? 16.696 -9.133 -11.593 1.00 43.59 96 ASN A N 1
ATOM 725 C CA . ASN A 1 96 ? 17.126 -8.635 -12.906 1.00 43.59 96 ASN A CA 1
ATOM 726 C C . ASN A 1 96 ? 18.388 -7.739 -12.839 1.00 43.59 96 ASN A C 1
ATOM 728 O O . ASN A 1 96 ? 18.698 -7.064 -13.825 1.00 43.59 96 ASN A O 1
ATOM 732 N N . GLN A 1 97 ? 19.092 -7.705 -11.696 1.00 39.66 97 GLN A N 1
ATOM 733 C CA . GLN A 1 97 ? 20.365 -6.986 -11.514 1.00 39.66 97 GLN A CA 1
ATOM 734 C C . GLN A 1 97 ? 21.591 -7.886 -11.674 1.00 39.66 97 GLN A C 1
ATOM 736 O O . GLN A 1 97 ? 21.559 -9.038 -11.189 1.00 39.66 97 GLN A O 1
#

Foldseek 3Di:
DQLLVQLLVLLVQLVVCLVVVNLLSNLVSLVSSLVSLVVNCVVVVHDDDPLSVVLSVLSVVLSCCSVVPVPDSSPVVSSVVSNVSSVVVVCVVVVVD

Secondary structure (DSSP, 8-state):
--HHHHHHHHHHHHHHHHHTT-HHHHHHHHHHHHHHHHHHHHHHTPPPPHHHHHHHHHHHHHHHHHHHT-SS---HHHHHHHHHHHHHHHHHHHTT-